Protein AF-A0A955H3U5-F1 (afdb_monomer)

Radius of gyration: 18.01 Å; Cα contacts (8 Å, |Δi|>4): 183; chains: 1; bounding box: 45×45×41 Å

Foldseek 3Di:
DLVVLLCLLLVLLLCLLLLLLAFQPVDPQGQFQVSLVSLLVSLVSNLVSLVVNCVVDVLLQFDDDPVLVVLVVVLVVLQVVLVPDPDNVCQAQPDSNHRPHSSSSVSVSSSVRNCRRSQPDPVSVVVSVVSSVVSLVVQVVQQVCCVVVVDPDDVARCGSNPDNVVNVVD

Sequence (170 aa):
MKDVLKAVVFAGLFAVPFLTLYVENDYFFPYITGKNFGFRIIVDVVFAAWIILALYEVKYRPRISGIVWSFGILLVVMFFANLFGVHPNSSFWSNFERMDGYVSLLHTFMYMLVLGSVLTTKDHWKYLLNTSLVVAFMVAFYGLAQYGGMIEGSSRIDSRLGNAAYMAIY

Structure (mmCIF, N/CA/C/O backbone):
data_AF-A0A955H3U5-F1
#
_entry.id   AF-A0A955H3U5-F1
#
loop_
_atom_site.group_PDB
_atom_site.id
_atom_site.type_symbol
_atom_site.label_atom_id
_atom_site.label_alt_id
_atom_site.label_comp_id
_atom_site.label_asym_id
_atom_site.label_entity_id
_atom_site.label_seq_id
_atom_site.pdbx_PDB_ins_code
_atom_site.Cartn_x
_atom_site.Cartn_y
_atom_site.Cartn_z
_atom_site.occupancy
_atom_site.B_iso_or_equiv
_atom_site.auth_seq_id
_atom_site.auth_comp_id
_atom_site.auth_asym_id
_atom_site.auth_atom_id
_atom_site.pdbx_PDB_model_num
ATOM 1 N N . MET A 1 1 ? -24.417 -9.418 6.012 1.00 81.00 1 MET A N 1
ATOM 2 C CA . MET A 1 1 ? -23.789 -8.124 5.640 1.00 81.00 1 MET A CA 1
ATOM 3 C C . MET A 1 1 ? -22.426 -7.926 6.305 1.00 81.00 1 MET A C 1
ATOM 5 O O . MET A 1 1 ? -21.455 -7.753 5.585 1.00 81.00 1 MET A O 1
ATOM 9 N N . LYS A 1 2 ? -22.305 -8.012 7.641 1.00 88.00 2 LYS A N 1
ATOM 10 C CA . LYS A 1 2 ? -21.015 -7.849 8.348 1.00 88.00 2 LYS A CA 1
ATOM 11 C C . LYS A 1 2 ? -19.922 -8.822 7.892 1.00 88.00 2 LYS A C 1
ATOM 13 O O . LYS A 1 2 ? -18.786 -8.403 7.710 1.00 88.00 2 LYS A O 1
ATOM 18 N N . ASP A 1 3 ? -20.258 -10.092 7.688 1.00 92.38 3 ASP A N 1
ATOM 19 C CA . ASP A 1 3 ? -19.260 -11.097 7.293 1.00 92.38 3 ASP A CA 1
ATOM 20 C C . ASP A 1 3 ? -18.773 -10.894 5.859 1.00 92.38 3 ASP A C 1
ATOM 22 O O . ASP A 1 3 ? -17.594 -11.080 5.585 1.00 92.38 3 ASP A O 1
ATOM 26 N N . VAL A 1 4 ? -19.644 -10.386 4.980 1.00 95.88 4 VAL A N 1
ATOM 27 C CA .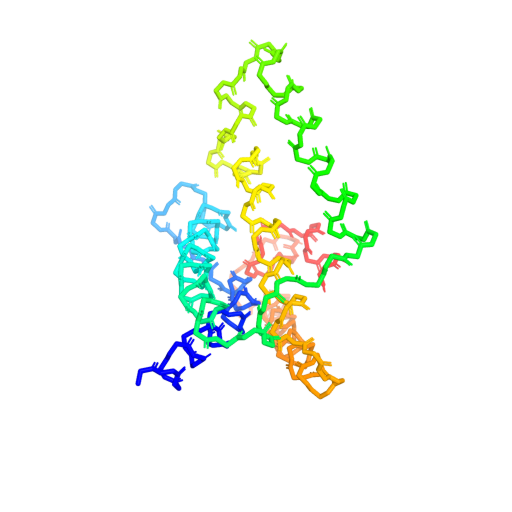 VAL A 1 4 ? -19.269 -9.962 3.623 1.00 95.88 4 VAL A CA 1
ATOM 28 C C . VAL A 1 4 ? -18.289 -8.790 3.684 1.00 95.88 4 VAL A C 1
ATOM 30 O O . VAL A 1 4 ? -17.247 -8.845 3.045 1.00 95.88 4 VAL A O 1
ATOM 33 N N . LEU A 1 5 ? -18.562 -7.762 4.499 1.00 95.81 5 LEU A N 1
ATOM 34 C CA . LEU A 1 5 ? -17.644 -6.624 4.666 1.00 95.81 5 LEU A CA 1
ATOM 35 C C . LEU A 1 5 ? -16.280 -7.064 5.206 1.00 95.81 5 LEU A C 1
ATOM 37 O O . LEU A 1 5 ? -15.250 -6.631 4.699 1.00 95.81 5 LEU A O 1
ATOM 41 N N . LYS A 1 6 ? -16.260 -7.957 6.203 1.00 95.56 6 LYS A N 1
ATOM 42 C CA . LYS A 1 6 ? -15.010 -8.534 6.715 1.00 95.56 6 LYS A CA 1
ATOM 43 C C . LYS A 1 6 ? -14.273 -9.298 5.621 1.00 95.56 6 LYS A C 1
ATOM 45 O O . LYS A 1 6 ? -13.081 -9.081 5.461 1.00 95.56 6 LYS A O 1
ATOM 50 N N . ALA A 1 7 ? -14.965 -10.147 4.864 1.00 97.00 7 ALA A N 1
ATOM 51 C CA . ALA A 1 7 ? -14.359 -10.904 3.775 1.00 97.00 7 ALA A CA 1
ATOM 52 C C . ALA A 1 7 ? -13.746 -9.979 2.715 1.00 97.00 7 ALA A C 1
ATOM 54 O O . ALA A 1 7 ? -12.608 -10.201 2.326 1.00 97.00 7 ALA A O 1
ATOM 55 N N . VAL A 1 8 ? -14.444 -8.908 2.317 1.00 97.94 8 VAL A N 1
ATOM 56 C CA . VAL A 1 8 ? -13.927 -7.903 1.371 1.00 97.94 8 VAL A CA 1
ATOM 57 C C . VAL A 1 8 ? -12.672 -7.224 1.913 1.00 97.94 8 VAL A C 1
ATOM 59 O O . VAL A 1 8 ? -11.666 -7.149 1.212 1.00 97.94 8 VAL A O 1
ATOM 62 N N . VAL A 1 9 ? -12.701 -6.774 3.171 1.00 98.00 9 VAL A N 1
ATOM 63 C CA . VAL A 1 9 ? -11.547 -6.126 3.805 1.00 98.00 9 VAL A CA 1
ATOM 64 C C . VAL A 1 9 ? -10.362 -7.089 3.884 1.00 98.00 9 VAL A C 1
ATOM 66 O O . VAL A 1 9 ? -9.276 -6.747 3.433 1.00 98.00 9 VAL A O 1
ATOM 69 N N . PHE A 1 10 ? -10.553 -8.306 4.397 1.00 97.38 10 PHE A N 1
ATOM 70 C CA . PHE A 1 10 ? -9.475 -9.294 4.494 1.00 97.38 10 PHE A CA 1
ATOM 71 C C . PHE A 1 10 ? -8.937 -9.697 3.119 1.00 97.38 10 PHE A C 1
ATOM 73 O O . PHE A 1 10 ? -7.725 -9.697 2.930 1.00 97.38 10 PHE A O 1
ATOM 80 N N . ALA A 1 11 ? -9.807 -9.989 2.151 1.00 97.94 11 ALA A N 1
ATOM 81 C CA . ALA A 1 11 ? -9.388 -10.357 0.803 1.00 97.94 11 ALA A CA 1
ATOM 82 C C . ALA A 1 11 ? -8.582 -9.233 0.144 1.00 97.94 11 ALA A C 1
ATOM 84 O O . ALA A 1 11 ? -7.510 -9.491 -0.391 1.00 97.94 11 ALA A O 1
ATOM 85 N N . GLY A 1 12 ? -9.045 -7.984 0.238 1.00 98.06 12 GLY A N 1
ATOM 86 C CA . GLY A 1 12 ? -8.328 -6.850 -0.337 1.00 98.06 12 GLY A CA 1
ATOM 87 C C . GLY A 1 12 ? -6.993 -6.572 0.357 1.00 98.06 12 GLY A C 1
ATOM 88 O O . GLY A 1 12 ? -5.994 -6.361 -0.324 1.00 98.06 12 GLY A O 1
ATOM 89 N N . LEU A 1 13 ? -6.924 -6.666 1.692 1.00 98.12 13 LEU A N 1
ATOM 90 C CA . LEU A 1 13 ? -5.656 -6.536 2.422 1.00 98.12 13 LEU A CA 1
ATOM 91 C C . LEU A 1 13 ? -4.627 -7.591 1.983 1.00 98.12 13 LEU A C 1
ATOM 93 O O . LEU A 1 13 ? -3.456 -7.281 1.783 1.00 98.12 13 LEU A O 1
ATOM 97 N N . PHE A 1 14 ? -5.068 -8.835 1.800 1.00 98.19 14 PHE A N 1
ATOM 98 C CA . PHE A 1 14 ? -4.204 -9.943 1.391 1.00 98.19 14 PHE A CA 1
ATOM 99 C C . PHE A 1 14 ? -3.928 -9.974 -0.116 1.00 98.19 14 PHE A C 1
ATOM 101 O O . PHE A 1 14 ? -2.989 -10.646 -0.532 1.00 98.19 14 PHE A O 1
ATOM 108 N N . ALA A 1 15 ? -4.687 -9.234 -0.928 1.00 98.38 15 ALA A N 1
ATOM 109 C CA . ALA A 1 15 ? -4.443 -9.087 -2.359 1.00 98.38 15 ALA A CA 1
ATOM 110 C C . ALA A 1 15 ? -3.269 -8.143 -2.664 1.00 98.38 15 ALA A C 1
ATOM 112 O O . ALA A 1 15 ? -2.581 -8.339 -3.663 1.00 98.38 15 ALA A O 1
ATOM 113 N N . VAL A 1 16 ? -2.999 -7.147 -1.808 1.00 98.25 16 VAL A N 1
ATOM 114 C CA . VAL A 1 16 ? -1.951 -6.136 -2.053 1.00 98.25 16 VAL A CA 1
ATOM 115 C C . VAL A 1 16 ? -0.563 -6.746 -2.302 1.00 98.25 16 VAL A C 1
ATOM 117 O O . VAL A 1 16 ? 0.058 -6.346 -3.287 1.00 98.25 16 VAL A O 1
ATOM 120 N N . PRO A 1 17 ? -0.064 -7.727 -1.518 1.00 97.88 17 PRO A N 1
ATOM 121 C CA . PRO A 1 17 ? 1.216 -8.373 -1.813 1.00 97.88 17 PRO A CA 1
ATOM 122 C C . PRO A 1 17 ? 1.306 -8.942 -3.233 1.00 97.88 17 PRO A C 1
ATOM 124 O O . PRO A 1 17 ? 2.342 -8.799 -3.869 1.00 97.88 17 PRO A O 1
ATOM 127 N N . PHE A 1 18 ? 0.223 -9.516 -3.771 1.00 98.12 18 PHE A N 1
ATOM 128 C CA . PHE A 1 18 ? 0.210 -10.124 -5.107 1.00 98.12 18 PHE A CA 1
ATOM 129 C C . PHE A 1 18 ? 0.379 -9.112 -6.246 1.00 98.12 18 PHE A C 1
ATOM 131 O O . PHE A 1 18 ? 0.722 -9.509 -7.359 1.00 98.12 18 PHE A O 1
ATOM 138 N N . LEU A 1 19 ? 0.211 -7.808 -5.992 1.00 97.50 19 LEU A N 1
ATOM 139 C CA . LEU A 1 19 ? 0.481 -6.776 -6.996 1.00 97.50 19 LEU A CA 1
ATOM 140 C C . LEU A 1 19 ? 1.945 -6.768 -7.452 1.00 97.50 19 LEU A C 1
ATOM 142 O O . LEU A 1 19 ? 2.227 -6.298 -8.550 1.00 97.50 19 LEU A O 1
ATOM 146 N N . THR A 1 20 ? 2.884 -7.319 -6.674 1.00 96.12 20 THR A N 1
ATOM 147 C CA . THR A 1 20 ? 4.285 -7.455 -7.111 1.00 96.12 20 THR A CA 1
ATOM 148 C C . THR A 1 20 ? 4.449 -8.416 -8.289 1.00 96.12 20 THR A C 1
ATOM 150 O O . THR A 1 20 ? 5.390 -8.262 -9.066 1.00 96.12 20 THR A O 1
ATOM 153 N N . LEU A 1 21 ? 3.516 -9.360 -8.460 1.00 96.31 21 LEU A N 1
ATOM 154 C CA . LEU A 1 21 ? 3.470 -10.308 -9.576 1.00 96.31 21 LEU A CA 1
ATOM 155 C C . LEU A 1 21 ? 2.704 -9.762 -10.791 1.00 96.31 21 LEU A C 1
ATOM 157 O O . LEU A 1 21 ? 2.869 -10.277 -11.898 1.00 96.31 21 LEU A O 1
ATOM 161 N N . TYR A 1 22 ? 1.871 -8.737 -10.597 1.00 96.44 22 TYR A N 1
ATOM 162 C CA . TYR A 1 22 ? 1.050 -8.153 -11.654 1.00 96.44 22 TYR A CA 1
ATOM 163 C C . TYR A 1 22 ? 1.886 -7.272 -12.587 1.00 96.44 22 TYR A C 1
ATOM 165 O O . TYR A 1 22 ? 2.616 -6.388 -12.143 1.00 96.44 22 TYR A O 1
ATOM 173 N N . VAL A 1 23 ? 1.770 -7.506 -13.892 1.00 95.31 23 VAL A N 1
ATOM 174 C CA . VAL A 1 23 ? 2.429 -6.725 -14.946 1.00 95.31 23 VAL A CA 1
ATOM 175 C C . VAL A 1 23 ? 1.416 -6.509 -16.058 1.00 95.31 23 VAL A C 1
ATOM 177 O O . VAL A 1 23 ? 0.810 -7.479 -16.509 1.00 95.31 23 VAL A O 1
ATOM 180 N N . GLU A 1 24 ? 1.250 -5.258 -16.483 1.00 94.56 24 GLU A N 1
ATOM 181 C CA . GLU A 1 24 ? 0.282 -4.874 -17.513 1.00 94.56 24 GLU A CA 1
ATOM 182 C C . GLU A 1 24 ? 1.007 -4.439 -18.789 1.00 94.56 24 GLU A C 1
ATOM 184 O O . GLU A 1 24 ? 1.429 -3.291 -18.910 1.00 94.56 24 GLU A O 1
ATOM 189 N N . ASN A 1 25 ? 1.206 -5.371 -19.722 1.00 92.62 25 ASN A N 1
ATOM 190 C CA . ASN A 1 25 ? 2.041 -5.144 -20.908 1.00 92.62 25 ASN A CA 1
ATOM 191 C C . ASN A 1 25 ? 1.419 -4.162 -21.912 1.00 92.62 25 ASN A C 1
ATOM 193 O O . ASN A 1 25 ? 2.152 -3.600 -22.723 1.00 92.62 25 ASN A O 1
ATOM 197 N N . ASP A 1 26 ? 0.108 -3.919 -21.830 1.00 94.19 26 ASP A N 1
ATOM 198 C CA . ASP A 1 26 ? -0.591 -2.979 -22.713 1.00 94.19 26 ASP A CA 1
ATOM 199 C C . ASP A 1 26 ? -0.368 -1.508 -22.309 1.00 94.19 26 ASP A C 1
ATOM 201 O O . ASP A 1 26 ? -0.713 -0.584 -23.050 1.00 94.19 26 ASP A O 1
ATOM 205 N N . TYR A 1 27 ? 0.214 -1.253 -21.131 1.00 93.19 27 TYR A N 1
ATOM 206 C CA . TYR A 1 27 ? 0.525 0.096 -20.659 1.00 93.19 27 TYR A CA 1
ATOM 207 C C . TYR A 1 27 ? 1.941 0.528 -21.035 1.00 93.19 27 TYR A C 1
ATOM 209 O O . TYR A 1 27 ? 2.871 -0.269 -21.075 1.00 93.19 27 TYR A O 1
ATOM 217 N N . PHE A 1 28 ? 2.136 1.840 -21.207 1.00 91.69 28 PHE A N 1
ATOM 218 C CA . PHE A 1 28 ? 3.453 2.404 -21.529 1.00 91.69 28 PHE A CA 1
ATOM 219 C C . PHE A 1 28 ? 4.509 2.140 -20.435 1.00 91.69 28 PHE A C 1
ATOM 221 O O . PHE A 1 28 ? 5.690 2.011 -20.746 1.00 91.69 28 PHE A O 1
ATOM 228 N N . PHE A 1 29 ? 4.095 2.004 -19.165 1.00 93.50 29 PHE A N 1
ATOM 229 C CA . PHE A 1 29 ? 4.957 1.577 -18.052 1.00 93.50 29 PHE A CA 1
ATOM 230 C C . PHE A 1 29 ? 4.414 0.292 -17.390 1.00 93.50 29 PHE A C 1
ATOM 232 O O . PHE A 1 29 ? 3.754 0.369 -16.342 1.00 93.50 29 PHE A O 1
ATOM 239 N N . PRO A 1 30 ? 4.708 -0.897 -17.957 1.00 92.81 30 PRO A N 1
ATOM 240 C CA . PRO A 1 30 ? 4.066 -2.158 -17.570 1.00 92.81 30 PRO A CA 1
ATOM 241 C C . PRO A 1 30 ? 4.238 -2.562 -16.107 1.00 92.81 30 PRO A C 1
ATOM 243 O O . PRO A 1 30 ? 3.351 -3.157 -15.492 1.00 92.81 30 PRO A O 1
ATOM 246 N N . TYR A 1 31 ? 5.392 -2.221 -15.535 1.00 93.56 31 TYR A N 1
ATOM 247 C CA . TYR A 1 31 ? 5.794 -2.652 -14.198 1.00 93.56 31 TYR A CA 1
ATOM 248 C C . TYR A 1 31 ? 5.382 -1.694 -13.081 1.00 93.56 31 TYR A C 1
ATOM 250 O O . TYR A 1 31 ? 5.552 -2.045 -11.913 1.00 93.56 31 TYR A O 1
ATOM 258 N N . ILE A 1 32 ? 4.859 -0.511 -13.422 1.00 94.75 32 ILE A N 1
ATOM 259 C CA . ILE A 1 32 ? 4.543 0.550 -12.458 1.00 94.75 32 ILE A CA 1
ATOM 260 C C . ILE A 1 32 ? 3.068 0.926 -12.522 1.00 94.75 32 ILE A C 1
ATOM 262 O O . ILE A 1 32 ? 2.381 0.882 -11.498 1.00 94.75 32 ILE A O 1
ATOM 266 N N . THR A 1 33 ? 2.569 1.281 -13.711 1.00 95.06 33 THR A N 1
ATOM 267 C CA . THR A 1 33 ? 1.251 1.908 -13.838 1.00 95.06 33 THR A CA 1
ATOM 268 C C . THR A 1 33 ? 0.123 0.974 -13.410 1.00 95.06 33 THR A C 1
ATOM 270 O O . THR A 1 33 ? -0.699 1.341 -12.568 1.00 95.06 33 THR A O 1
ATOM 273 N N . GLY A 1 34 ? 0.126 -0.265 -13.914 1.00 94.94 34 GLY A N 1
ATOM 274 C CA . GLY A 1 34 ? -0.894 -1.258 -13.574 1.00 94.94 34 GLY A CA 1
ATOM 275 C C . GLY A 1 34 ? -0.938 -1.561 -12.074 1.00 94.94 34 GLY A C 1
ATOM 276 O O . GLY A 1 34 ? -2.006 -1.532 -11.463 1.00 94.94 34 GLY A O 1
ATOM 277 N N . LYS A 1 35 ? 0.226 -1.773 -11.449 1.00 95.62 35 LYS A N 1
ATOM 278 C CA . LYS A 1 35 ? 0.326 -2.078 -10.011 1.00 95.62 35 LYS A CA 1
ATOM 279 C C . LYS A 1 35 ? -0.228 -0.956 -9.143 1.00 95.62 35 LYS A C 1
ATOM 281 O O . LYS A 1 35 ? -0.950 -1.224 -8.188 1.00 95.62 35 LYS A O 1
ATOM 286 N N . ASN A 1 36 ? 0.080 0.293 -9.485 1.00 96.44 36 ASN A N 1
ATOM 287 C CA . ASN A 1 36 ? -0.385 1.452 -8.732 1.00 96.44 36 ASN A CA 1
ATOM 288 C C . ASN A 1 36 ? -1.895 1.666 -8.866 1.00 96.44 36 ASN A C 1
ATOM 290 O O . ASN A 1 36 ? -2.554 1.955 -7.869 1.00 96.44 36 ASN A O 1
ATOM 294 N N . PHE A 1 37 ? -2.465 1.489 -10.061 1.00 96.38 37 PHE A N 1
ATOM 295 C CA . PHE A 1 37 ? -3.921 1.509 -10.214 1.00 96.38 37 PHE A CA 1
ATOM 296 C C . PHE A 1 37 ? -4.586 0.372 -9.438 1.00 96.38 37 PHE A C 1
ATOM 298 O O . PHE A 1 37 ? -5.524 0.630 -8.687 1.00 96.38 37 PHE A O 1
ATOM 305 N N . GLY A 1 38 ? -4.056 -0.850 -9.542 1.00 97.56 38 GLY A N 1
ATOM 306 C CA . GLY A 1 38 ? -4.528 -1.996 -8.766 1.00 97.56 38 GLY A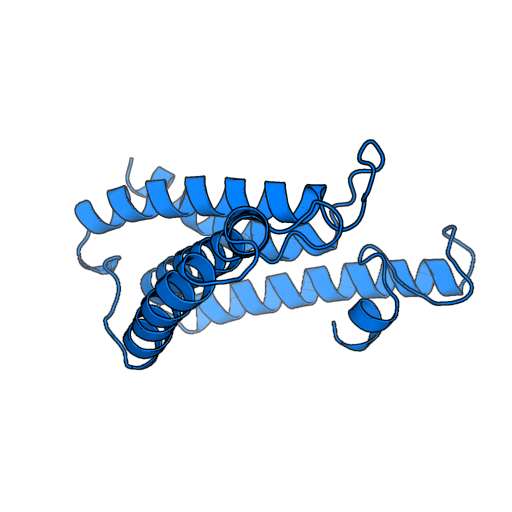 CA 1
ATOM 307 C C . GLY A 1 38 ? -4.496 -1.727 -7.261 1.00 97.56 38 GLY A C 1
ATOM 308 O O . GLY A 1 38 ? -5.497 -1.935 -6.580 1.00 97.56 38 GLY A O 1
ATOM 309 N N . PHE A 1 39 ? -3.391 -1.178 -6.747 1.00 98.31 39 PHE A N 1
ATOM 310 C CA . PHE A 1 39 ? -3.261 -0.794 -5.341 1.00 98.31 39 PHE A CA 1
ATOM 311 C C . PHE A 1 39 ? -4.323 0.223 -4.924 1.00 98.31 39 PHE A C 1
ATOM 313 O O . PHE A 1 39 ? -5.022 -0.004 -3.939 1.00 98.31 39 PHE A O 1
ATOM 320 N N . ARG A 1 40 ? -4.481 1.314 -5.681 1.00 97.75 40 ARG A N 1
ATOM 321 C CA . ARG A 1 40 ? -5.454 2.368 -5.365 1.00 97.75 40 ARG A CA 1
ATOM 322 C C . ARG A 1 40 ? -6.885 1.830 -5.350 1.00 97.75 40 ARG A C 1
ATOM 324 O O . ARG A 1 40 ? -7.579 2.013 -4.359 1.00 97.75 40 ARG A O 1
ATOM 331 N N . ILE A 1 41 ? -7.279 1.070 -6.375 1.00 98.44 41 ILE A N 1
ATOM 332 C CA . ILE A 1 41 ? -8.618 0.466 -6.474 1.00 98.44 41 ILE A CA 1
ATOM 333 C C . ILE A 1 41 ? -8.881 -0.493 -5.307 1.00 98.44 41 ILE A C 1
ATOM 335 O O . ILE A 1 41 ? -9.938 -0.426 -4.678 1.00 98.44 41 ILE A O 1
ATOM 339 N N . ILE A 1 42 ? -7.925 -1.375 -4.991 1.00 98.62 42 ILE A N 1
ATOM 340 C CA . ILE A 1 42 ? -8.051 -2.301 -3.859 1.00 98.62 42 ILE A CA 1
ATOM 341 C C . ILE A 1 42 ? -8.220 -1.515 -2.557 1.00 98.62 42 ILE A C 1
ATOM 343 O O . ILE A 1 42 ? -9.118 -1.820 -1.772 1.00 98.62 42 ILE A O 1
ATOM 347 N N . VAL A 1 43 ? -7.388 -0.497 -2.330 1.00 98.69 43 VAL A N 1
ATOM 348 C CA . VAL A 1 43 ? -7.435 0.319 -1.113 1.00 98.69 43 VAL A CA 1
ATOM 349 C C . VAL A 1 43 ? -8.737 1.105 -1.008 1.00 98.69 43 VAL A C 1
ATOM 351 O O . VAL A 1 43 ? -9.308 1.121 0.077 1.00 98.69 43 VAL A O 1
ATOM 354 N N . ASP A 1 44 ? -9.252 1.688 -2.089 1.00 98.62 44 ASP A N 1
ATOM 355 C CA . ASP A 1 44 ? -10.532 2.408 -2.084 1.00 98.62 44 ASP A CA 1
ATOM 356 C C . ASP A 1 44 ? -11.691 1.491 -1.678 1.00 98.62 44 ASP A C 1
ATOM 358 O O . ASP A 1 44 ? -12.473 1.818 -0.780 1.00 98.62 44 ASP A O 1
ATOM 362 N N . VAL A 1 45 ? -11.766 0.298 -2.280 1.00 98.56 45 VAL A N 1
ATOM 363 C CA . VAL A 1 45 ? -12.792 -0.706 -1.956 1.00 98.56 45 VAL A CA 1
ATOM 364 C C . VAL A 1 45 ? -1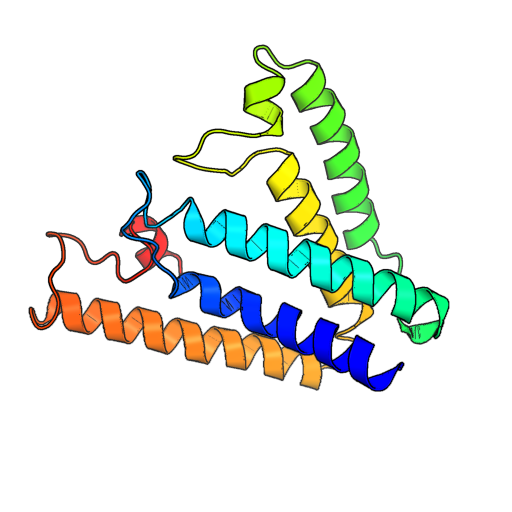2.660 -1.174 -0.505 1.00 98.56 45 VAL A C 1
ATOM 366 O O . VAL A 1 45 ? -13.650 -1.219 0.230 1.00 98.56 45 VAL A O 1
ATOM 369 N N . VAL A 1 46 ? -11.439 -1.495 -0.069 1.00 98.56 46 VAL A N 1
ATOM 370 C CA . VAL A 1 46 ? -11.149 -1.942 1.301 1.00 98.56 46 VAL A CA 1
ATOM 371 C C . VAL A 1 46 ? -11.480 -0.855 2.316 1.00 98.56 46 VAL A C 1
ATOM 373 O O . VAL A 1 46 ? -12.096 -1.143 3.341 1.00 98.56 46 VAL A O 1
ATOM 376 N N . PHE A 1 47 ? -11.104 0.391 2.042 1.00 98.56 47 PHE A N 1
ATOM 377 C CA . PHE A 1 47 ? -11.323 1.518 2.936 1.00 98.56 47 PHE A CA 1
ATOM 378 C C . PHE A 1 47 ? -12.810 1.854 3.056 1.00 98.56 47 PHE A C 1
ATOM 380 O O . PHE A 1 47 ? -13.306 2.013 4.172 1.00 98.56 47 PHE A O 1
ATOM 387 N N . ALA A 1 48 ? -13.552 1.867 1.945 1.00 98.38 48 ALA A N 1
ATOM 388 C CA . ALA A 1 48 ? -15.001 2.058 1.960 1.00 98.38 48 ALA A CA 1
ATOM 389 C C . ALA A 1 48 ? -15.716 0.943 2.746 1.00 98.38 48 ALA A C 1
ATOM 391 O O . ALA A 1 48 ? -16.543 1.224 3.619 1.00 98.38 48 ALA A O 1
ATOM 392 N N . ALA A 1 49 ? -15.358 -0.325 2.506 1.00 98.12 49 ALA A N 1
ATOM 393 C CA . ALA A 1 49 ? -15.907 -1.459 3.250 1.00 98.12 49 ALA A CA 1
ATOM 394 C C . ALA A 1 49 ? -15.560 -1.390 4.748 1.00 98.12 49 ALA A C 1
ATOM 396 O O . ALA A 1 49 ? -16.404 -1.677 5.605 1.00 98.12 49 ALA A O 1
ATOM 397 N N . TRP A 1 50 ? -14.337 -0.969 5.073 1.00 98.12 50 TRP A N 1
ATOM 398 C CA . TRP A 1 50 ? -13.878 -0.785 6.443 1.00 98.12 50 TRP A CA 1
ATOM 399 C C . TRP A 1 50 ? -14.616 0.345 7.167 1.00 98.12 50 TRP A C 1
ATOM 401 O O . TRP A 1 50 ? -15.002 0.138 8.314 1.00 98.12 50 TRP A O 1
ATOM 411 N N . ILE A 1 51 ? -14.883 1.490 6.524 1.00 98.12 51 ILE A N 1
ATOM 412 C CA . ILE A 1 51 ? -15.678 2.576 7.127 1.00 98.12 51 ILE A CA 1
ATOM 413 C C . ILE A 1 51 ? -17.034 2.032 7.578 1.00 98.12 51 ILE A C 1
ATOM 415 O O . ILE A 1 51 ? -17.418 2.198 8.736 1.00 98.12 51 ILE A O 1
ATOM 419 N N . ILE A 1 52 ? -17.737 1.326 6.689 1.00 97.56 52 ILE A N 1
ATOM 420 C CA . ILE A 1 52 ? -19.043 0.736 7.001 1.00 97.56 52 ILE A CA 1
ATOM 421 C C . ILE A 1 52 ? -18.905 -0.246 8.175 1.00 97.56 52 ILE A C 1
ATOM 423 O O . ILE A 1 52 ? -19.683 -0.205 9.130 1.00 97.56 52 ILE A O 1
ATOM 427 N N . LEU A 1 53 ? -17.878 -1.098 8.158 1.00 96.38 53 LEU A N 1
ATOM 428 C CA . LEU A 1 53 ? -17.612 -2.059 9.226 1.00 96.38 53 LEU A CA 1
ATOM 429 C C . LEU A 1 53 ? -17.291 -1.388 10.580 1.00 96.38 53 LEU A C 1
ATOM 431 O O . LEU A 1 53 ? -17.764 -1.856 11.617 1.00 96.38 53 LEU A O 1
ATOM 435 N N . ALA A 1 54 ? -16.540 -0.287 10.581 1.00 96.12 54 ALA A N 1
ATOM 436 C CA . ALA A 1 54 ? -16.169 0.492 11.764 1.00 96.12 54 ALA A CA 1
ATOM 437 C C . ALA A 1 54 ? -17.350 1.285 12.356 1.00 96.12 54 ALA A C 1
ATOM 439 O O . ALA A 1 54 ? -17.390 1.549 13.566 1.00 96.12 54 ALA A O 1
ATOM 440 N N . LEU A 1 55 ? -18.333 1.638 11.521 1.00 96.06 55 LEU A N 1
ATOM 441 C CA . LEU A 1 55 ? -19.617 2.181 11.965 1.00 96.06 55 LEU A CA 1
ATOM 442 C C . LEU A 1 55 ? -20.487 1.093 12.612 1.00 96.06 55 LEU A C 1
ATOM 444 O O . LEU A 1 55 ? -21.116 1.357 13.636 1.00 96.06 55 LEU A O 1
ATOM 448 N N . TYR A 1 56 ? -20.471 -0.134 12.077 1.00 94.81 56 TYR A N 1
ATOM 449 C CA . TYR A 1 56 ? -21.226 -1.266 12.626 1.00 94.81 56 TYR A CA 1
ATOM 450 C C . TYR A 1 56 ? -20.659 -1.834 13.930 1.00 94.81 56 TYR A C 1
ATOM 452 O O . TYR A 1 56 ? -21.433 -2.218 14.807 1.00 94.81 56 TYR A O 1
ATOM 460 N N . GLU A 1 57 ? -19.335 -1.977 14.050 1.00 94.31 57 GLU A N 1
ATOM 461 C CA . GLU A 1 57 ? -18.708 -2.552 15.244 1.00 94.31 57 GLU A CA 1
ATOM 462 C C . GLU A 1 57 ? -17.532 -1.695 15.718 1.00 94.31 57 GLU A C 1
ATOM 464 O O . GLU A 1 57 ? -16.517 -1.551 15.037 1.00 94.31 57 GLU A O 1
ATOM 469 N N . VAL A 1 58 ? -17.637 -1.200 16.955 1.00 92.69 58 VAL A N 1
ATOM 470 C CA . VAL A 1 58 ? -16.639 -0.322 17.594 1.00 92.69 58 VAL A CA 1
ATOM 471 C C . VAL A 1 58 ? -15.237 -0.940 17.598 1.00 92.69 58 VAL A C 1
ATOM 473 O O . VAL A 1 58 ? -14.248 -0.219 17.503 1.00 92.69 58 VAL A O 1
ATOM 476 N N . LYS A 1 59 ? -15.135 -2.274 17.642 1.00 93.56 59 LYS A N 1
ATOM 477 C CA . LYS A 1 59 ? -13.851 -2.990 17.656 1.00 93.56 59 LYS A CA 1
ATOM 478 C C . LYS A 1 59 ? -12.989 -2.779 16.402 1.00 93.56 59 LYS A C 1
ATOM 480 O O . LYS A 1 59 ? -11.787 -2.991 16.499 1.00 93.56 59 LYS A O 1
ATOM 485 N N . TYR A 1 60 ? -13.582 -2.392 15.266 1.00 94.50 60 TYR A N 1
ATOM 486 C CA . TYR A 1 60 ? -12.865 -2.134 14.007 1.00 94.50 60 TYR A CA 1
ATOM 487 C C . TYR A 1 60 ? -12.513 -0.659 13.799 1.00 94.50 60 TYR A C 1
ATOM 489 O O . TYR A 1 60 ? -11.917 -0.309 12.783 1.00 94.50 60 TYR A O 1
ATOM 497 N N . ARG A 1 61 ? -12.873 0.224 14.738 1.00 94.88 61 ARG A N 1
ATOM 498 C CA . ARG A 1 61 ? -12.488 1.636 14.670 1.00 94.88 61 ARG A CA 1
ATOM 499 C C . ARG A 1 61 ? -10.969 1.785 14.793 1.00 94.88 61 ARG A C 1
ATOM 501 O O . ARG A 1 61 ? -10.325 0.971 15.464 1.00 94.88 61 ARG A O 1
ATOM 508 N N . PRO A 1 62 ? -10.384 2.819 14.166 1.00 92.44 62 PRO A N 1
ATOM 509 C CA . PRO A 1 62 ? -8.948 3.020 14.222 1.00 92.44 62 PRO A CA 1
ATOM 510 C C . PRO A 1 62 ? -8.510 3.256 15.668 1.00 92.44 62 PRO A C 1
ATOM 512 O O . PRO A 1 62 ? -9.088 4.070 16.390 1.00 92.44 62 PRO A O 1
ATOM 515 N N . ARG A 1 63 ? -7.476 2.530 16.097 1.00 87.69 63 ARG A N 1
ATOM 516 C CA . ARG A 1 63 ? -6.841 2.753 17.396 1.00 87.69 63 ARG A CA 1
ATOM 517 C C . ARG A 1 63 ? -5.831 3.872 17.236 1.00 87.69 63 ARG A C 1
ATOM 519 O O . ARG A 1 63 ? -4.799 3.691 16.592 1.00 87.69 63 ARG A O 1
ATOM 526 N N . ILE A 1 64 ? -6.142 5.027 17.812 1.00 88.88 64 ILE A N 1
ATOM 527 C CA . ILE A 1 64 ? -5.230 6.164 17.803 1.00 88.88 64 ILE A CA 1
ATOM 528 C C . ILE A 1 64 ? -3.966 5.766 18.568 1.00 88.88 64 ILE A C 1
ATOM 530 O O . ILE A 1 64 ? -4.007 5.443 19.752 1.00 88.88 64 ILE A O 1
ATOM 534 N N . SER A 1 65 ? -2.850 5.747 17.854 1.00 93.12 65 SER A N 1
ATOM 535 C CA . SER A 1 65 ? -1.522 5.437 18.371 1.00 93.12 65 SER A CA 1
ATOM 536 C C . SER A 1 65 ? -0.549 6.519 17.919 1.00 93.12 65 SER A C 1
ATOM 538 O O . SER A 1 65 ? -0.872 7.309 17.027 1.00 93.12 65 SER A O 1
ATOM 540 N N . GLY A 1 66 ? 0.656 6.535 18.493 1.00 95.88 66 GLY A N 1
ATOM 541 C CA . GLY A 1 66 ? 1.721 7.428 18.030 1.00 95.88 66 GLY A CA 1
ATOM 542 C C . GLY A 1 66 ? 1.964 7.303 16.523 1.00 95.88 66 GLY A C 1
ATOM 543 O O . GLY A 1 66 ? 2.106 8.314 15.856 1.00 95.88 66 GLY A O 1
ATOM 544 N N . ILE A 1 67 ? 1.877 6.090 15.961 1.00 95.00 67 ILE A N 1
ATOM 545 C CA . ILE A 1 67 ? 2.058 5.840 14.521 1.00 95.00 67 ILE A CA 1
ATOM 546 C C . ILE A 1 67 ? 0.966 6.526 13.691 1.00 95.00 67 ILE A C 1
ATOM 548 O O . ILE A 1 67 ? 1.274 7.205 12.712 1.00 95.00 67 ILE A O 1
ATOM 552 N N . VAL A 1 68 ? -0.304 6.380 14.089 1.00 96.25 68 VAL A N 1
ATOM 553 C CA . VAL A 1 68 ? -1.433 7.014 13.384 1.00 96.25 68 VAL A CA 1
ATOM 554 C C . VAL A 1 68 ? -1.304 8.535 13.436 1.00 96.25 68 VAL A C 1
ATOM 556 O O . VAL A 1 68 ? -1.491 9.191 12.415 1.00 96.25 68 VAL A O 1
ATOM 559 N N . TRP A 1 69 ? -0.926 9.093 14.591 1.00 96.69 69 TRP A N 1
ATOM 560 C CA . TRP A 1 69 ? -0.687 10.529 14.736 1.00 96.69 69 TRP A CA 1
ATOM 561 C C . TRP A 1 69 ? 0.492 11.018 13.901 1.00 96.69 69 TRP A C 1
ATOM 563 O O . TRP A 1 69 ? 0.345 11.988 13.166 1.00 96.69 69 TRP A O 1
ATOM 573 N N . SER A 1 70 ? 1.643 10.350 13.971 1.00 97.69 70 SER A N 1
ATOM 574 C CA . SER A 1 70 ? 2.841 10.745 13.228 1.00 97.69 70 SER A CA 1
ATOM 575 C C . SER A 1 70 ? 2.613 10.705 11.719 1.00 97.69 70 SER A C 1
ATOM 577 O O . SER A 1 70 ? 2.976 11.655 11.029 1.00 97.69 70 SER A O 1
ATOM 579 N N . PHE A 1 71 ? 1.965 9.658 11.200 1.00 97.88 71 PHE A N 1
ATOM 580 C CA . PHE A 1 71 ? 1.638 9.590 9.775 1.00 97.88 71 PHE A CA 1
ATOM 581 C C . PHE A 1 71 ? 0.529 10.603 9.419 1.00 97.88 71 PHE A C 1
ATOM 583 O O . PHE A 1 71 ? 0.631 11.301 8.416 1.00 97.88 71 PHE A O 1
ATOM 590 N N . GLY A 1 72 ? -0.480 10.803 10.271 1.00 97.94 72 GLY A N 1
ATOM 591 C CA . GLY A 1 72 ? -1.483 11.855 10.066 1.00 97.94 72 GLY A CA 1
ATOM 592 C C . GLY A 1 72 ? -0.867 13.259 9.964 1.00 97.94 72 GLY A C 1
ATOM 593 O O . GLY A 1 72 ? -1.185 14.010 9.046 1.00 97.94 72 GLY A O 1
ATOM 594 N N . ILE A 1 73 ? 0.078 13.591 10.848 1.00 98.31 73 ILE A N 1
ATOM 595 C CA . ILE A 1 73 ? 0.837 14.851 10.797 1.00 98.31 73 ILE A CA 1
ATOM 596 C C . ILE A 1 73 ? 1.669 14.923 9.515 1.00 98.31 73 ILE A C 1
ATOM 598 O O . ILE A 1 73 ? 1.655 15.955 8.845 1.00 98.31 73 ILE A O 1
ATOM 602 N N . LEU A 1 74 ? 2.341 13.831 9.132 1.00 98.38 74 LEU A N 1
ATOM 603 C CA . LEU A 1 74 ? 3.076 13.760 7.870 1.00 98.38 74 LEU A CA 1
ATOM 604 C C . LEU A 1 74 ? 2.164 14.067 6.675 1.00 98.38 74 LEU A C 1
ATOM 606 O O . LEU A 1 74 ? 2.561 14.841 5.813 1.00 98.38 74 LEU A O 1
ATOM 610 N N . LEU A 1 75 ? 0.938 13.535 6.629 1.00 98.31 75 LEU A N 1
ATOM 611 C CA . LEU A 1 75 ? -0.009 13.836 5.550 1.00 98.31 75 LEU A CA 1
ATOM 612 C C . LEU A 1 75 ? -0.363 15.319 5.474 1.00 98.31 75 LEU A C 1
ATOM 614 O O . LEU A 1 75 ? -0.477 15.847 4.369 1.00 98.31 75 LEU A O 1
ATOM 618 N N . VAL A 1 76 ? -0.536 15.986 6.616 1.00 98.56 76 VAL A N 1
ATOM 619 C CA . VAL A 1 76 ? -0.844 17.422 6.663 1.00 98.56 76 VAL A CA 1
ATOM 620 C C . VAL A 1 76 ? 0.355 18.245 6.199 1.00 98.56 76 VAL A C 1
ATOM 622 O O . VAL A 1 76 ? 0.209 19.114 5.344 1.00 98.56 76 VAL A O 1
ATOM 625 N N . VAL A 1 77 ? 1.554 17.943 6.703 1.00 98.50 77 VAL A N 1
ATOM 626 C CA . VAL A 1 77 ? 2.789 18.623 6.282 1.00 98.50 77 VAL A CA 1
ATOM 627 C C . VAL A 1 77 ? 3.020 18.431 4.784 1.00 98.50 77 VAL A C 1
ATOM 629 O O . VAL A 1 77 ? 3.240 19.402 4.062 1.00 98.50 77 VAL A O 1
ATOM 632 N N . MET A 1 78 ? 2.902 17.194 4.298 1.00 98.31 78 MET A N 1
ATOM 633 C CA . MET A 1 78 ? 3.073 16.874 2.883 1.00 98.31 78 MET A CA 1
ATOM 634 C C . MET A 1 78 ? 1.989 17.518 2.020 1.00 98.31 78 MET A C 1
ATOM 636 O O . MET A 1 78 ? 2.297 17.945 0.914 1.00 98.31 78 MET A O 1
ATOM 640 N N . PHE A 1 79 ? 0.748 17.643 2.494 1.00 98.44 79 PHE A N 1
ATOM 641 C CA . PHE A 1 79 ? -0.304 18.340 1.752 1.00 98.44 79 PHE A CA 1
ATOM 642 C C . PHE A 1 79 ? 0.108 19.778 1.431 1.00 98.44 79 PHE A C 1
ATOM 644 O O . PHE A 1 79 ? 0.125 20.171 0.266 1.00 98.44 79 PHE A O 1
ATOM 651 N N . PHE A 1 80 ? 0.509 20.541 2.451 1.00 98.38 80 PHE A N 1
ATOM 652 C CA . PHE A 1 80 ? 0.932 21.927 2.262 1.00 98.38 80 PHE A CA 1
ATOM 653 C C . PHE A 1 80 ? 2.247 22.033 1.483 1.00 98.38 80 PHE A C 1
ATOM 655 O O . PHE A 1 80 ? 2.365 22.897 0.619 1.00 98.38 80 PHE A O 1
ATOM 662 N N . ALA A 1 81 ? 3.202 21.127 1.709 1.00 97.81 81 ALA A N 1
ATOM 663 C CA . ALA A 1 81 ? 4.447 21.095 0.942 1.00 97.81 81 ALA A CA 1
ATOM 664 C C . ALA A 1 81 ? 4.202 20.856 -0.560 1.00 97.81 81 ALA A C 1
ATOM 666 O O . ALA A 1 81 ? 4.805 21.527 -1.395 1.00 97.81 81 ALA A O 1
ATOM 667 N N . ASN A 1 82 ? 3.292 19.942 -0.918 1.00 97.31 82 ASN A N 1
ATOM 668 C CA . ASN A 1 82 ? 2.928 19.688 -2.314 1.00 97.31 82 ASN A CA 1
ATOM 669 C C . ASN A 1 82 ? 2.097 20.839 -2.908 1.00 97.31 82 ASN A C 1
ATOM 671 O O . ASN A 1 82 ? 2.282 21.174 -4.077 1.00 97.31 82 ASN A O 1
ATOM 675 N N . LEU A 1 83 ? 1.218 21.464 -2.114 1.00 97.44 83 LEU A N 1
ATOM 676 C CA . LEU A 1 83 ? 0.380 22.591 -2.541 1.00 97.44 83 LEU A CA 1
ATOM 677 C C . LEU A 1 83 ? 1.200 23.844 -2.858 1.00 97.44 83 LEU A C 1
ATOM 679 O O . LEU A 1 83 ? 0.920 24.522 -3.841 1.00 97.44 83 LEU A O 1
ATOM 683 N N . PHE A 1 84 ? 2.222 24.129 -2.052 1.00 97.81 84 PHE A N 1
ATOM 684 C CA . PHE A 1 84 ? 3.118 25.274 -2.238 1.00 97.81 84 PHE A CA 1
ATOM 685 C C . PHE A 1 84 ? 4.361 24.948 -3.082 1.00 97.81 84 PHE A C 1
ATOM 687 O O . PHE A 1 84 ? 5.280 25.761 -3.174 1.00 97.81 84 PHE A O 1
ATOM 694 N N . GLY A 1 85 ? 4.413 23.760 -3.690 1.00 95.06 85 G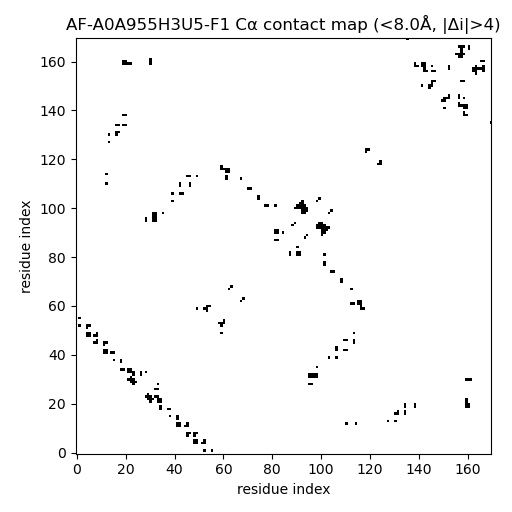LY A N 1
ATOM 695 C CA . GLY A 1 85 ? 5.500 23.358 -4.578 1.00 95.06 85 GLY A CA 1
ATOM 696 C C . GLY A 1 85 ? 5.461 24.073 -5.934 1.00 95.06 85 GLY A C 1
ATOM 697 O O . GLY A 1 85 ? 4.442 24.622 -6.341 1.00 95.06 85 GLY A O 1
ATOM 698 N N . VAL A 1 86 ? 6.572 24.008 -6.675 1.00 96.50 86 VAL A N 1
ATOM 699 C CA . VAL A 1 86 ? 6.707 24.635 -8.009 1.00 96.50 86 VAL A CA 1
ATOM 700 C C . VAL A 1 86 ? 5.707 24.063 -9.023 1.00 96.50 86 VAL A C 1
ATOM 702 O O . VAL A 1 86 ? 5.173 24.791 -9.857 1.00 96.50 86 VAL A O 1
ATOM 705 N N . HIS A 1 87 ? 5.422 22.761 -8.935 1.00 96.00 87 HIS A N 1
ATOM 706 C CA . HIS A 1 87 ? 4.484 22.067 -9.820 1.00 96.00 87 HIS A CA 1
ATOM 707 C C . HIS A 1 87 ? 3.464 21.247 -9.018 1.00 96.00 87 HIS A C 1
ATOM 709 O O . HIS A 1 87 ? 3.577 20.020 -8.975 1.00 96.00 87 HIS A O 1
ATOM 715 N N . PRO A 1 88 ? 2.443 21.884 -8.409 1.00 95.44 88 PRO A N 1
ATOM 716 C CA . PRO A 1 88 ? 1.511 21.202 -7.511 1.00 95.44 88 PRO A CA 1
ATOM 717 C C . PRO A 1 88 ? 0.824 19.994 -8.155 1.00 95.44 88 PRO A C 1
ATOM 719 O O . PRO A 1 88 ? 0.768 18.930 -7.553 1.00 95.44 88 PRO A O 1
ATOM 722 N N . ASN A 1 89 ? 0.382 20.096 -9.412 1.00 95.31 89 ASN A N 1
ATOM 723 C CA . ASN A 1 89 ? -0.264 18.970 -10.097 1.00 95.31 89 ASN A CA 1
ATOM 724 C C . ASN A 1 89 ? 0.634 17.724 -10.149 1.00 95.31 89 ASN A C 1
ATOM 726 O O . ASN A 1 89 ? 0.202 16.637 -9.763 1.00 95.31 89 ASN A O 1
ATOM 730 N N . SER A 1 90 ? 1.894 17.885 -10.555 1.00 94.25 90 SER A N 1
ATOM 731 C CA . SER A 1 90 ? 2.865 16.788 -10.594 1.00 94.25 90 SER A CA 1
ATOM 732 C C . SER A 1 90 ? 3.217 16.288 -9.193 1.00 94.25 90 SER A C 1
ATOM 734 O O . SER A 1 90 ? 3.380 15.092 -8.995 1.00 94.25 90 SER A O 1
ATOM 736 N N . SER A 1 91 ? 3.282 17.177 -8.204 1.00 95.31 91 SER A N 1
ATOM 737 C CA . SER A 1 91 ? 3.521 16.824 -6.801 1.00 95.31 91 SER A CA 1
ATOM 738 C C . SER A 1 91 ? 2.390 15.965 -6.208 1.00 95.31 91 SER A C 1
ATOM 740 O O . SER A 1 91 ? 2.629 14.990 -5.491 1.00 95.31 91 SER A O 1
ATOM 742 N N . PHE A 1 92 ? 1.135 16.273 -6.547 1.00 96.75 92 PHE A N 1
ATOM 743 C CA . PHE A 1 92 ? -0.021 15.520 -6.063 1.00 96.75 92 PHE A CA 1
ATOM 744 C C . PHE A 1 92 ? -0.187 14.169 -6.763 1.00 96.75 92 PHE A C 1
ATOM 746 O O . PHE A 1 92 ? -0.383 13.146 -6.101 1.00 96.75 92 PHE A O 1
ATOM 753 N N . TRP A 1 93 ? -0.104 14.159 -8.093 1.00 94.12 93 TRP A N 1
ATOM 754 C CA . TRP A 1 93 ? -0.478 13.003 -8.911 1.00 94.12 93 TRP A CA 1
ATOM 755 C C . TRP A 1 93 ?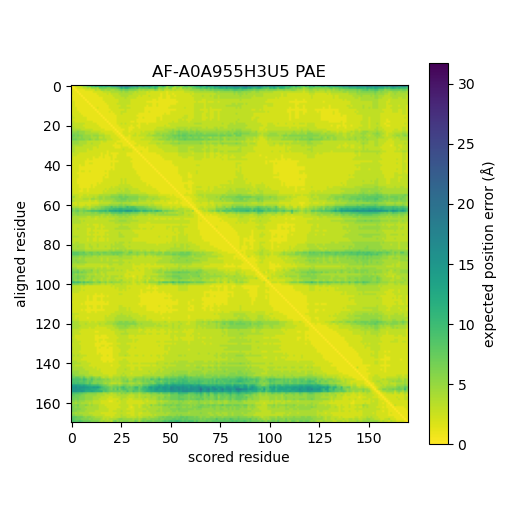 0.706 12.157 -9.374 1.00 94.12 93 TRP A C 1
ATOM 757 O O . TRP A 1 93 ? 0.519 10.977 -9.679 1.00 94.12 93 TRP A O 1
ATOM 767 N N . SER A 1 94 ? 1.916 12.723 -9.360 1.00 94.38 94 SER A N 1
ATOM 768 C CA . SER A 1 94 ? 3.101 12.180 -10.029 1.00 94.38 94 SER A CA 1
ATOM 769 C C . SER A 1 94 ? 2.895 12.045 -11.544 1.00 94.38 94 SER A C 1
ATOM 771 O O . SER A 1 94 ? 2.036 12.698 -12.137 1.00 94.38 94 SER A O 1
ATOM 773 N N . ASN A 1 95 ? 3.725 11.229 -12.181 1.00 93.62 95 ASN A N 1
ATOM 774 C CA . ASN A 1 95 ? 3.599 10.809 -13.571 1.00 93.62 95 ASN A CA 1
ATOM 775 C C . ASN A 1 95 ? 3.345 9.292 -13.642 1.00 93.62 95 ASN A C 1
ATOM 777 O O . ASN A 1 95 ? 3.393 8.600 -12.626 1.00 93.62 95 ASN A O 1
ATOM 781 N N . PHE A 1 96 ? 3.094 8.761 -14.839 1.00 92.00 96 PHE A N 1
ATOM 782 C CA . PHE A 1 96 ? 2.842 7.325 -15.019 1.00 92.00 96 PHE A CA 1
ATOM 783 C C . PHE A 1 96 ? 4.083 6.441 -14.831 1.00 92.00 96 PHE A C 1
ATOM 785 O O . PHE A 1 96 ? 3.940 5.266 -14.498 1.00 92.00 96 PHE A O 1
ATOM 792 N N . GLU A 1 97 ? 5.282 7.005 -14.994 1.00 90.25 97 GLU A N 1
ATOM 793 C CA . GLU A 1 97 ? 6.551 6.288 -14.830 1.00 90.25 97 GLU A CA 1
ATOM 794 C C . GLU A 1 97 ? 6.799 5.878 -13.379 1.00 90.25 97 GLU A C 1
ATOM 796 O O . GLU A 1 97 ? 7.350 4.813 -13.132 1.00 90.25 97 GLU A O 1
ATOM 801 N N . ARG A 1 98 ? 6.409 6.726 -12.418 1.00 88.94 98 ARG A N 1
ATOM 802 C CA . ARG A 1 98 ? 6.692 6.521 -10.989 1.00 88.94 98 ARG A CA 1
ATOM 803 C C . ARG A 1 98 ? 5.429 6.318 -10.166 1.00 88.94 98 ARG A C 1
ATOM 805 O O . ARG A 1 98 ? 5.417 5.498 -9.264 1.00 88.94 98 ARG A O 1
ATOM 812 N N . MET A 1 99 ? 4.375 7.078 -10.456 1.00 93.12 99 MET A N 1
ATOM 813 C CA . MET A 1 99 ? 3.096 7.087 -9.734 1.00 93.12 99 MET A CA 1
ATOM 814 C C . MET A 1 99 ? 3.181 7.297 -8.207 1.00 93.12 99 MET A C 1
ATOM 816 O O . MET A 1 99 ? 2.173 7.150 -7.521 1.00 93.12 99 MET A O 1
ATOM 820 N N . ASP A 1 100 ? 4.316 7.754 -7.675 1.00 89.44 100 ASP A N 1
ATOM 821 C CA . ASP A 1 100 ? 4.564 7.988 -6.242 1.00 89.44 100 ASP A CA 1
ATOM 822 C C . ASP A 1 100 ? 4.238 9.431 -5.798 1.00 89.44 100 ASP A C 1
ATOM 824 O O . ASP A 1 100 ? 5.081 10.151 -5.267 1.00 89.44 100 ASP A O 1
ATOM 828 N N . GLY A 1 101 ? 3.020 9.904 -6.076 1.00 94.88 101 GLY A N 1
ATOM 829 C CA . GLY A 1 101 ? 2.564 11.252 -5.687 1.00 94.88 101 GLY A CA 1
ATOM 830 C C . GLY A 1 101 ? 1.947 11.307 -4.285 1.00 94.88 101 GLY A C 1
ATOM 831 O O . GLY A 1 101 ? 1.763 10.277 -3.631 1.00 94.88 101 GLY A O 1
ATOM 832 N N . TYR A 1 102 ? 1.525 12.500 -3.845 1.00 97.62 102 TYR A N 1
ATOM 833 C CA . TYR A 1 102 ? 0.753 12.668 -2.600 1.00 97.62 102 TYR A CA 1
ATOM 834 C C . TYR A 1 102 ? -0.470 11.738 -2.520 1.00 97.62 102 TYR A C 1
ATOM 836 O O . TYR A 1 102 ? -0.774 11.195 -1.459 1.00 97.62 102 TYR A O 1
ATOM 844 N N . VAL A 1 103 ? -1.148 11.497 -3.647 1.00 97.44 103 VAL A N 1
ATOM 845 C CA . VAL A 1 103 ? -2.278 10.558 -3.709 1.00 97.44 103 VAL A CA 1
ATOM 846 C C . VAL A 1 103 ? -1.852 9.146 -3.286 1.00 97.44 103 VAL A C 1
ATOM 848 O O . VAL A 1 103 ? -2.566 8.503 -2.520 1.00 97.44 103 VAL A O 1
ATOM 851 N N . SER A 1 104 ? -0.683 8.659 -3.707 1.00 96.88 104 SER A N 1
ATOM 852 C CA . SER A 1 104 ? -0.173 7.342 -3.286 1.00 96.88 104 SER A CA 1
ATOM 853 C C . SER A 1 104 ? 0.202 7.311 -1.804 1.00 96.88 104 SER A C 1
ATOM 855 O O . SER A 1 104 ? -0.031 6.304 -1.131 1.00 96.88 104 SER A O 1
ATOM 857 N N . LEU A 1 105 ? 0.696 8.428 -1.258 1.00 98.06 105 LEU A N 1
ATOM 858 C CA . LEU A 1 105 ? 0.933 8.568 0.180 1.00 98.06 105 LEU A CA 1
ATOM 859 C C . LEU A 1 105 ? -0.381 8.475 0.980 1.00 98.06 105 LEU A C 1
ATOM 861 O O . LEU A 1 105 ? -0.427 7.788 2.001 1.00 98.06 105 LEU A O 1
ATOM 865 N N . LEU A 1 106 ? -1.460 9.098 0.491 1.00 98.38 106 LEU A N 1
ATOM 866 C CA . LEU A 1 106 ? -2.790 9.009 1.100 1.00 98.38 106 LEU A CA 1
ATOM 867 C C . LEU A 1 106 ? -3.321 7.567 1.098 1.00 98.38 106 LEU A C 1
ATOM 869 O O . LEU A 1 106 ? -3.763 7.081 2.137 1.00 98.38 106 LEU A O 1
ATOM 873 N N . HIS A 1 107 ? -3.214 6.856 -0.028 1.00 98.56 107 HIS A N 1
ATOM 874 C CA . HIS A 1 107 ? -3.635 5.451 -0.107 1.00 98.56 107 HIS A CA 1
ATOM 875 C C . HIS A 1 107 ? -2.785 4.551 0.798 1.00 98.56 107 HIS A C 1
ATOM 877 O O . HIS A 1 107 ? -3.314 3.662 1.461 1.00 98.56 107 HIS A O 1
ATOM 883 N N . THR A 1 108 ? -1.480 4.814 0.905 1.00 98.25 108 THR A N 1
ATOM 884 C CA . THR A 1 108 ? -0.603 4.111 1.854 1.00 98.25 108 THR A CA 1
ATOM 885 C C . THR A 1 108 ? -1.064 4.316 3.298 1.00 98.25 108 THR A C 1
ATOM 887 O O . THR A 1 108 ? -1.121 3.358 4.072 1.00 98.25 108 THR A O 1
ATOM 890 N N . PHE A 1 109 ? -1.454 5.540 3.666 1.00 98.31 109 PHE A N 1
ATOM 891 C CA . PHE A 1 109 ? -2.022 5.817 4.985 1.00 98.31 109 PHE A CA 1
ATOM 892 C C . PHE A 1 109 ? -3.360 5.101 5.203 1.00 98.31 109 PHE A C 1
ATOM 894 O O . PHE A 1 109 ? -3.546 4.481 6.248 1.00 98.31 109 PHE A O 1
ATOM 901 N N . MET A 1 110 ? -4.271 5.136 4.223 1.00 98.56 110 MET A N 1
ATOM 902 C CA . MET A 1 110 ? -5.554 4.422 4.283 1.00 98.56 110 MET A CA 1
ATOM 903 C C . MET A 1 110 ? -5.337 2.919 4.488 1.00 98.56 110 MET A C 1
ATOM 905 O O . MET A 1 110 ? -5.934 2.326 5.385 1.00 98.56 110 MET A O 1
ATOM 909 N N . TYR A 1 111 ? -4.428 2.317 3.719 1.00 98.50 111 TYR A N 1
ATOM 910 C CA . TYR A 1 111 ? -4.069 0.908 3.842 1.00 98.50 111 TYR A CA 1
ATOM 911 C C . TYR A 1 111 ? -3.505 0.573 5.231 1.00 98.50 111 TYR A C 1
ATOM 913 O O . TYR A 1 111 ? -3.978 -0.359 5.883 1.00 98.50 111 TYR A O 1
ATOM 921 N N . MET A 1 112 ? -2.555 1.374 5.729 1.00 97.44 112 MET A N 1
ATOM 922 C CA . MET A 1 112 ? -1.991 1.229 7.076 1.00 97.44 112 MET A CA 1
ATOM 923 C C . MET A 1 112 ? -3.070 1.333 8.162 1.00 97.44 112 MET A C 1
ATOM 925 O O . MET A 1 112 ? -3.094 0.523 9.092 1.00 97.44 112 MET A O 1
ATOM 929 N N . LEU A 1 113 ? -3.993 2.290 8.033 1.00 97.69 113 LEU A N 1
ATOM 930 C CA . LEU A 1 113 ? -5.064 2.516 9.000 1.00 97.69 113 LEU A CA 1
ATOM 931 C C . LEU A 1 113 ? -6.023 1.318 9.078 1.00 97.69 113 LEU A C 1
ATOM 933 O O . LEU A 1 113 ? -6.406 0.893 10.174 1.00 97.69 113 LEU A O 1
ATOM 937 N N . VAL A 1 114 ? -6.383 0.737 7.929 1.00 97.94 114 VAL A N 1
ATOM 938 C CA . VAL A 1 114 ? -7.228 -0.465 7.878 1.00 97.94 114 VAL A CA 1
ATOM 939 C C . VAL A 1 114 ? -6.470 -1.681 8.419 1.00 97.94 114 VAL A C 1
ATOM 941 O O . VAL A 1 114 ? -7.006 -2.407 9.256 1.00 97.94 114 VAL A O 1
ATOM 944 N N . LEU A 1 115 ? -5.201 -1.874 8.043 1.00 96.88 115 LEU A N 1
ATOM 945 C CA . LEU A 1 115 ? -4.361 -2.946 8.592 1.00 96.88 115 LEU A CA 1
ATOM 946 C C . LEU A 1 115 ? -4.297 -2.895 10.122 1.00 96.88 115 LEU A C 1
ATOM 948 O O . LEU A 1 115 ? -4.599 -3.886 10.789 1.00 96.88 115 LEU A O 1
ATOM 952 N N . GLY A 1 116 ? -3.950 -1.735 10.684 1.00 95.25 116 GLY A N 1
ATOM 953 C CA . GLY A 1 116 ? -3.778 -1.554 12.127 1.00 95.25 116 GLY A CA 1
ATOM 954 C C . GLY A 1 116 ? -5.075 -1.652 12.934 1.00 95.25 116 GLY A C 1
ATOM 955 O O . GLY A 1 116 ? -5.036 -1.923 14.135 1.00 95.25 116 GLY A O 1
ATOM 956 N N . SER A 1 117 ? -6.230 -1.453 12.297 1.00 95.19 117 SER A N 1
ATOM 957 C CA . SER A 1 117 ? -7.541 -1.569 12.947 1.00 95.19 117 SER A CA 1
ATOM 958 C C . SER A 1 117 ? -8.154 -2.969 12.840 1.00 95.19 117 SER A C 1
ATOM 960 O O . SER A 1 117 ? -8.905 -3.373 13.729 1.00 95.19 117 SER A O 1
ATOM 962 N N . VAL A 1 118 ? -7.822 -3.732 11.794 1.00 95.75 118 VAL A N 1
ATOM 963 C CA . VAL A 1 118 ? -8.405 -5.057 11.526 1.00 95.75 118 VAL A CA 1
ATOM 964 C C . VAL A 1 118 ? -7.497 -6.191 12.006 1.00 95.75 118 VAL A C 1
ATOM 966 O O . VAL A 1 118 ? -7.969 -7.128 12.664 1.00 95.75 118 VAL A O 1
ATOM 969 N N . LEU A 1 119 ? -6.189 -6.114 11.745 1.00 95.38 119 LEU A N 1
ATOM 970 C CA . LEU A 1 119 ? -5.223 -7.131 12.166 1.00 95.38 119 LEU A CA 1
ATOM 971 C C . LEU A 1 119 ? -4.809 -6.882 13.620 1.00 95.38 119 LEU A C 1
ATOM 973 O O . LEU A 1 119 ? -3.773 -6.303 13.927 1.00 95.38 119 LEU A O 1
ATOM 977 N N . THR A 1 120 ? -5.661 -7.299 14.552 1.00 92.25 120 THR A N 1
ATOM 978 C CA . THR A 1 120 ? -5.458 -7.047 15.990 1.00 92.25 120 THR A CA 1
ATOM 979 C C . THR A 1 120 ? -4.791 -8.202 16.740 1.00 92.25 120 THR A C 1
ATOM 981 O O . THR A 1 120 ? -4.372 -8.018 17.882 1.00 92.25 120 THR A O 1
ATOM 984 N N . THR A 1 121 ? -4.666 -9.380 16.122 1.00 94.44 121 THR A N 1
ATOM 985 C CA . THR A 1 121 ? -4.061 -10.577 16.726 1.00 94.44 121 THR A CA 1
ATOM 986 C C . THR A 1 121 ? -2.721 -10.903 16.074 1.00 94.44 121 THR A C 1
ATOM 988 O O . THR A 1 121 ? -2.495 -10.604 14.900 1.00 94.44 121 THR A O 1
ATOM 991 N N . LYS A 1 122 ? -1.827 -11.560 16.824 1.00 95.75 122 LYS A N 1
ATOM 992 C CA . LYS A 1 122 ? -0.535 -12.022 16.288 1.00 95.75 122 LYS A CA 1
ATOM 993 C C . LYS A 1 122 ? -0.717 -12.960 15.095 1.00 95.75 122 LYS A C 1
ATOM 995 O O . LYS A 1 122 ? 0.074 -12.898 14.162 1.00 95.75 122 LYS A O 1
ATOM 1000 N N . ASP A 1 123 ? -1.751 -13.795 15.109 1.00 97.00 123 ASP A N 1
ATOM 1001 C CA . ASP A 1 123 ? -1.987 -14.760 14.036 1.00 97.00 123 ASP A CA 1
ATOM 1002 C C . ASP A 1 123 ? -2.435 -14.081 12.741 1.00 97.00 123 ASP A C 1
ATOM 1004 O O . ASP A 1 123 ? -1.924 -14.424 11.681 1.00 97.00 123 ASP A O 1
ATOM 1008 N N . HIS A 1 124 ? -3.268 -13.036 12.813 1.00 96.12 124 HIS A N 1
ATOM 1009 C CA . HIS A 1 124 ? -3.620 -12.238 11.634 1.00 96.12 124 HIS A CA 1
ATOM 1010 C C . HIS A 1 124 ? -2.387 -11.606 10.973 1.00 96.12 124 HIS A C 1
ATOM 1012 O O . HIS A 1 124 ? -2.247 -11.657 9.751 1.00 96.12 124 HIS A O 1
ATOM 1018 N N . TRP A 1 125 ? -1.466 -11.063 11.775 1.00 97.25 125 TRP A N 1
ATOM 1019 C CA . TRP A 1 125 ? -0.195 -10.545 11.267 1.00 97.25 125 TRP A CA 1
ATOM 1020 C C . TRP A 1 125 ? 0.678 -11.643 10.666 1.00 97.25 125 TRP A C 1
ATOM 1022 O O . TRP A 1 125 ? 1.205 -11.459 9.572 1.00 97.25 125 TRP A O 1
ATOM 1032 N N . LYS A 1 126 ? 0.795 -12.802 11.328 1.00 97.94 126 LYS A N 1
ATOM 1033 C CA . LYS A 1 126 ? 1.525 -13.954 10.778 1.00 97.94 126 LYS A CA 1
ATOM 1034 C C . LYS A 1 126 ? 0.959 -14.389 9.432 1.00 97.94 126 LYS A C 1
ATOM 1036 O O . LYS A 1 126 ? 1.736 -14.662 8.529 1.00 97.94 126 LYS A O 1
ATOM 1041 N N . TYR A 1 127 ? -0.362 -14.437 9.270 1.00 97.81 127 TYR A N 1
ATOM 1042 C CA . TYR A 1 127 ? -0.974 -14.816 7.996 1.00 97.81 127 TYR A CA 1
ATOM 1043 C C . TYR A 1 127 ? -0.622 -13.834 6.880 1.00 97.81 127 TYR A C 1
ATOM 1045 O O . TYR A 1 127 ? -0.245 -14.273 5.793 1.00 97.81 127 TYR A O 1
ATOM 1053 N N . LEU A 1 128 ? -0.685 -12.524 7.139 1.00 97.94 128 LEU A N 1
ATOM 1054 C CA . LEU A 1 128 ? -0.312 -11.520 6.140 1.00 97.94 128 LEU A CA 1
ATOM 1055 C C . LEU A 1 128 ? 1.178 -11.613 5.783 1.00 97.94 128 LEU A C 1
ATOM 1057 O O . LEU A 1 128 ? 1.532 -11.620 4.607 1.00 97.94 128 LEU A O 1
ATOM 1061 N N . LEU A 1 129 ? 2.050 -11.735 6.786 1.00 97.56 129 LEU A N 1
ATOM 1062 C CA . LEU A 1 129 ? 3.493 -11.859 6.575 1.00 97.56 129 LEU A CA 1
ATOM 1063 C C . LEU A 1 129 ? 3.846 -13.149 5.826 1.00 97.56 129 LEU A C 1
ATOM 1065 O O . LEU A 1 129 ? 4.621 -13.103 4.878 1.00 97.56 129 LEU A O 1
ATOM 1069 N N . ASN A 1 130 ? 3.224 -14.278 6.170 1.00 98.06 130 ASN A N 1
ATOM 1070 C CA . ASN A 1 130 ? 3.394 -15.536 5.441 1.00 98.06 130 ASN A CA 1
ATOM 1071 C C . ASN A 1 130 ? 2.891 -15.425 3.998 1.00 98.06 130 ASN A C 1
ATOM 1073 O O . ASN A 1 130 ? 3.530 -15.949 3.094 1.00 98.06 130 ASN A O 1
ATOM 1077 N N . THR A 1 131 ? 1.786 -14.711 3.766 1.00 98.19 131 THR A N 1
ATOM 1078 C CA . THR A 1 131 ? 1.301 -14.422 2.406 1.00 98.19 131 THR A CA 1
ATOM 1079 C C . THR A 1 131 ? 2.346 -13.628 1.628 1.00 98.19 131 THR A C 1
ATOM 1081 O O . THR A 1 131 ? 2.692 -14.000 0.511 1.00 98.19 131 THR A O 1
ATOM 1084 N N . SER A 1 132 ? 2.925 -12.593 2.242 1.00 97.19 13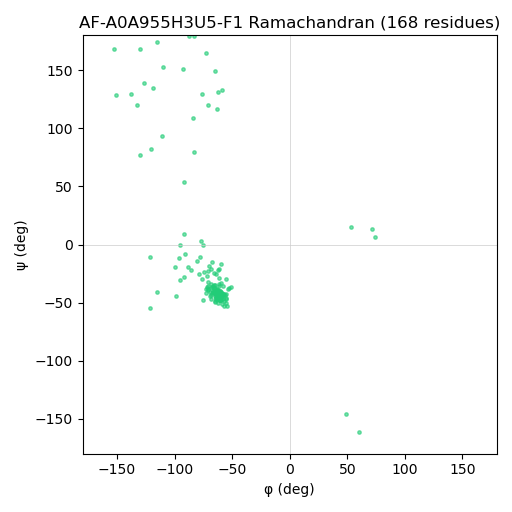2 SER A N 1
ATOM 1085 C CA . SER A 1 132 ? 4.017 -11.828 1.638 1.00 97.19 132 SER A CA 1
ATOM 1086 C C . SER A 1 132 ? 5.248 -12.692 1.351 1.00 97.19 132 SER A C 1
ATOM 1088 O O . SER A 1 132 ? 5.848 -12.529 0.297 1.00 97.19 132 SER A O 1
ATOM 1090 N N . LEU A 1 133 ? 5.612 -13.623 2.241 1.00 97.62 133 LEU A N 1
ATOM 1091 C CA . LEU A 1 133 ? 6.73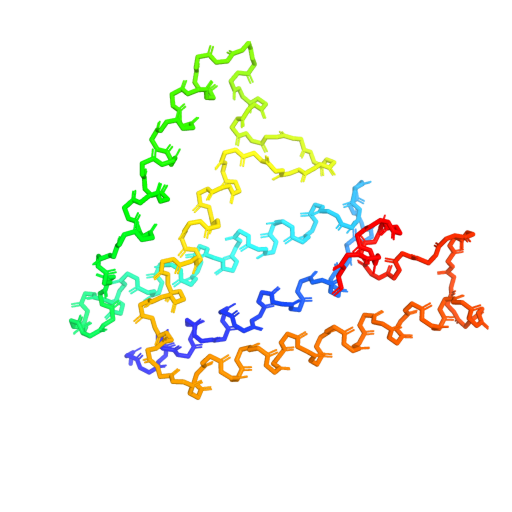0 -14.553 2.030 1.00 97.62 133 LEU A CA 1
ATOM 1092 C C . LEU A 1 133 ? 6.470 -15.516 0.868 1.00 97.62 133 LEU A C 1
ATOM 1094 O O . LEU A 1 133 ? 7.368 -15.768 0.072 1.00 97.62 133 LEU A O 1
ATOM 1098 N N . VAL A 1 134 ? 5.245 -16.034 0.744 1.00 98.25 134 VAL A N 1
ATOM 1099 C CA . VAL A 1 134 ? 4.849 -16.889 -0.385 1.00 98.25 134 VAL A CA 1
ATOM 1100 C C . VAL A 1 134 ? 4.945 -16.117 -1.700 1.00 98.25 134 VAL A C 1
ATOM 1102 O O . VAL A 1 134 ? 5.511 -16.624 -2.666 1.00 98.25 134 VAL A O 1
ATOM 1105 N N . VAL A 1 135 ? 4.449 -14.879 -1.739 1.00 98.12 135 VAL A N 1
ATOM 1106 C CA . VAL A 1 135 ? 4.567 -14.031 -2.931 1.00 98.12 135 VAL A CA 1
ATOM 1107 C C . VAL A 1 135 ? 6.033 -13.701 -3.231 1.00 98.12 135 VAL A C 1
ATOM 1109 O O . VAL A 1 135 ? 6.453 -13.805 -4.382 1.00 98.12 135 VAL A O 1
ATOM 1112 N N . ALA A 1 136 ? 6.835 -13.388 -2.210 1.00 97.06 136 ALA A N 1
ATOM 1113 C CA . ALA A 1 136 ? 8.261 -13.123 -2.375 1.00 97.06 136 ALA A CA 1
ATOM 1114 C C . ALA A 1 136 ? 9.007 -14.331 -2.953 1.00 97.06 136 ALA A C 1
ATOM 1116 O O . ALA A 1 136 ? 9.806 -14.191 -3.877 1.00 97.06 136 ALA A O 1
ATOM 1117 N N . PHE A 1 137 ? 8.670 -15.535 -2.488 1.00 97.25 137 PHE A N 1
ATOM 1118 C CA . PHE A 1 137 ? 9.191 -16.777 -3.043 1.00 97.25 137 PHE A CA 1
ATOM 1119 C C . PHE A 1 137 ? 8.832 -16.945 -4.529 1.00 97.25 137 PHE A C 1
ATOM 1121 O O . PHE A 1 137 ? 9.694 -17.313 -5.325 1.00 97.25 137 PHE A O 1
ATOM 1128 N N . MET A 1 138 ? 7.597 -16.622 -4.935 1.00 97.56 138 MET A N 1
ATOM 1129 C CA . MET A 1 138 ? 7.191 -16.661 -6.349 1.00 97.56 138 MET A CA 1
ATOM 1130 C C . MET A 1 138 ? 7.981 -15.662 -7.208 1.00 97.56 138 MET A C 1
ATOM 1132 O O . MET A 1 138 ? 8.447 -16.020 -8.290 1.00 97.56 138 MET A O 1
ATOM 1136 N N . VAL A 1 139 ? 8.176 -14.430 -6.724 1.00 97.19 139 VAL A N 1
ATOM 1137 C CA . VAL A 1 139 ? 8.987 -13.407 -7.410 1.00 97.19 139 VAL A CA 1
ATOM 1138 C C . VAL A 1 139 ? 10.443 -13.863 -7.545 1.00 97.19 139 VAL A C 1
ATOM 1140 O O . VAL A 1 139 ? 11.026 -13.733 -8.623 1.00 97.19 139 VAL A O 1
ATOM 1143 N N . ALA A 1 140 ? 11.025 -14.435 -6.489 1.00 95.94 140 ALA A N 1
ATOM 1144 C CA . ALA A 1 140 ? 12.387 -14.962 -6.512 1.00 95.94 140 ALA A CA 1
ATOM 1145 C C . ALA A 1 140 ? 12.531 -16.122 -7.503 1.00 95.94 140 ALA A C 1
ATOM 1147 O O . ALA A 1 140 ? 13.474 -16.144 -8.292 1.00 95.94 140 ALA A O 1
ATOM 1148 N N . PHE A 1 141 ? 11.568 -17.047 -7.528 1.00 95.94 141 PHE A N 1
ATOM 1149 C CA . PHE A 1 141 ? 11.576 -18.165 -8.468 1.00 95.94 141 PHE A CA 1
ATOM 1150 C C . PHE A 1 141 ? 11.481 -17.691 -9.924 1.00 95.94 141 PHE A C 1
ATOM 1152 O O . PHE A 1 141 ? 12.208 -18.187 -10.783 1.00 95.94 141 PHE A O 1
ATOM 1159 N N . TYR A 1 142 ? 10.659 -16.674 -10.198 1.00 96.12 142 TYR A N 1
ATOM 1160 C CA . TYR A 1 142 ? 10.593 -16.046 -11.518 1.00 96.12 142 TYR A CA 1
ATOM 1161 C C . TYR A 1 142 ? 11.933 -15.398 -11.913 1.00 96.12 142 TYR A C 1
ATOM 1163 O O . TYR A 1 142 ? 12.386 -15.557 -13.044 1.00 96.12 142 TYR A O 1
ATOM 1171 N N . GLY A 1 143 ? 12.612 -14.729 -10.974 1.00 95.00 143 GLY A N 1
ATOM 1172 C CA . GLY A 1 143 ? 13.945 -14.160 -11.202 1.00 95.00 143 GLY A CA 1
ATOM 1173 C C . GLY A 1 143 ? 15.026 -15.221 -11.457 1.00 95.00 143 GLY A C 1
ATOM 1174 O O . GLY A 1 143 ? 15.870 -15.053 -12.336 1.00 95.00 143 GLY A O 1
ATOM 1175 N N . LEU A 1 144 ? 14.982 -16.355 -10.752 1.00 94.94 144 LEU A N 1
ATOM 1176 C CA . LEU A 1 144 ? 15.872 -17.494 -11.015 1.00 94.94 144 LEU A CA 1
ATOM 1177 C C . LEU A 1 144 ? 15.610 -18.120 -12.391 1.00 94.94 144 LEU A C 1
ATOM 1179 O O . LEU A 1 144 ? 16.553 -18.504 -13.079 1.00 94.94 144 LEU A O 1
ATOM 1183 N N . ALA A 1 145 ? 14.349 -18.187 -12.819 1.00 95.25 145 ALA A N 1
ATOM 1184 C CA . ALA A 1 145 ? 13.994 -18.658 -14.154 1.00 95.25 145 ALA A CA 1
ATO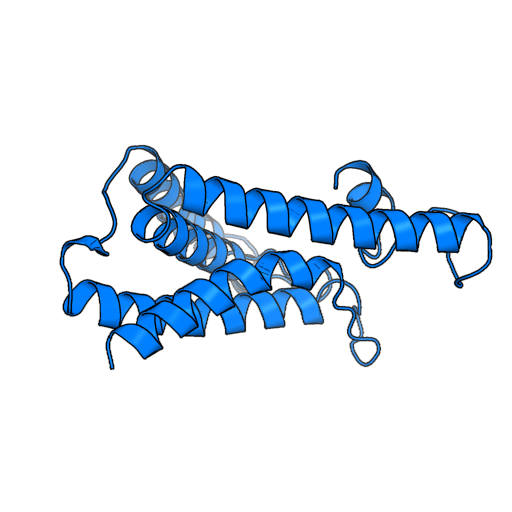M 1185 C C . ALA A 1 145 ? 14.500 -17.710 -15.261 1.00 95.25 145 ALA A C 1
ATOM 1187 O O . ALA A 1 145 ? 14.943 -18.194 -16.304 1.00 95.25 145 ALA A O 1
ATOM 1188 N N . GLN A 1 146 ? 14.518 -16.389 -15.024 1.00 94.94 146 GLN A N 1
ATOM 1189 C CA . GLN A 1 146 ? 15.193 -15.429 -15.913 1.00 94.94 146 GLN A CA 1
ATOM 1190 C C . GLN A 1 146 ? 16.706 -15.683 -15.971 1.00 94.94 146 GLN A C 1
ATOM 1192 O O . GLN A 1 146 ? 17.279 -15.737 -17.055 1.00 94.94 146 GLN A O 1
ATOM 1197 N N . TYR A 1 147 ? 17.356 -15.897 -14.821 1.00 93.00 147 TYR A N 1
ATOM 1198 C CA . TYR A 1 147 ? 18.790 -16.213 -14.770 1.00 93.00 147 TYR A CA 1
ATOM 1199 C C . TYR A 1 147 ? 19.141 -17.497 -15.533 1.00 93.00 147 TYR A C 1
ATOM 1201 O O . TYR A 1 147 ? 20.141 -17.547 -16.243 1.00 93.00 147 TYR A O 1
ATOM 1209 N N . GLY A 1 148 ? 18.302 -18.527 -15.410 1.00 93.44 148 GLY A N 1
ATOM 1210 C CA . GLY A 1 148 ? 18.461 -19.799 -16.114 1.00 93.44 148 GLY A CA 1
ATOM 1211 C C . GLY A 1 148 ? 18.098 -19.763 -17.602 1.00 93.44 148 GLY A C 1
ATOM 1212 O O . GLY A 1 148 ? 18.173 -20.803 -18.251 1.00 93.44 148 GLY A O 1
ATOM 1213 N N . GLY A 1 149 ? 17.671 -18.615 -18.144 1.00 92.62 149 GLY A N 1
ATOM 1214 C CA . GLY A 1 149 ? 17.275 -18.466 -19.548 1.00 92.62 149 GLY A CA 1
ATOM 1215 C C . GLY A 1 149 ? 15.947 -19.139 -19.919 1.00 92.62 149 GLY A C 1
ATOM 1216 O O . GLY A 1 149 ? 15.657 -19.296 -21.100 1.00 92.62 149 GLY A O 1
ATOM 1217 N N . MET A 1 150 ? 15.138 -19.549 -18.934 1.00 93.94 150 MET A N 1
ATOM 1218 C CA . MET A 1 150 ? 13.811 -20.147 -19.167 1.00 93.94 150 MET A CA 1
ATOM 1219 C C . MET A 1 150 ? 12.747 -19.093 -19.484 1.00 93.94 150 MET A C 1
ATOM 1221 O O . MET A 1 150 ? 11.727 -19.396 -20.098 1.00 93.94 150 MET A O 1
ATOM 1225 N N . ILE A 1 151 ? 12.969 -17.867 -19.017 1.00 92.06 151 ILE A N 1
ATOM 1226 C CA . ILE A 1 151 ? 12.108 -16.709 -19.229 1.00 92.06 151 ILE A CA 1
ATOM 1227 C C . ILE A 1 151 ? 12.980 -15.600 -19.800 1.00 92.06 151 ILE A C 1
ATOM 1229 O O . ILE A 1 151 ? 14.104 -15.400 -19.337 1.00 92.06 151 ILE A O 1
ATOM 1233 N N . GLU A 1 152 ? 12.458 -14.864 -20.779 1.00 86.44 152 GLU A N 1
ATOM 1234 C CA . GLU A 1 152 ? 13.142 -13.687 -21.306 1.00 86.44 152 GLU A CA 1
ATOM 1235 C C . GLU A 1 152 ? 13.395 -12.658 -20.192 1.00 86.44 152 GLU A C 1
ATOM 1237 O O . GLU A 1 152 ? 12.526 -12.336 -19.374 1.00 86.44 152 GLU A O 1
ATOM 1242 N N . GLY A 1 153 ? 14.622 -12.154 -20.148 1.00 82.94 153 GLY A N 1
ATOM 1243 C CA . GLY A 1 153 ? 15.078 -11.200 -19.151 1.00 82.94 153 GLY A CA 1
ATOM 1244 C C . GLY A 1 153 ? 16.201 -10.335 -19.703 1.00 82.94 153 GLY A C 1
ATOM 1245 O O . GLY A 1 153 ? 16.748 -10.596 -20.775 1.00 82.94 153 GLY A O 1
ATOM 1246 N N . SER A 1 154 ? 16.536 -9.277 -18.969 1.00 80.75 154 SER A N 1
ATOM 1247 C CA . SER A 1 154 ? 17.674 -8.423 -19.308 1.00 80.75 154 SER A CA 1
ATOM 1248 C C . SER A 1 154 ? 18.992 -9.009 -18.774 1.00 80.75 154 SER A C 1
ATOM 1250 O O . SER A 1 154 ? 19.005 -10.032 -18.090 1.00 80.75 154 SER A O 1
ATOM 1252 N N . SER A 1 155 ? 20.120 -8.331 -19.016 1.00 85.75 155 SER A N 1
ATOM 1253 C CA . SER A 1 155 ? 21.409 -8.678 -18.390 1.00 85.75 155 SER A CA 1
ATOM 1254 C C . SER A 1 155 ? 21.379 -8.621 -16.856 1.00 85.75 155 SER A C 1
ATOM 1256 O O . SER A 1 155 ? 22.262 -9.167 -16.195 1.00 85.75 155 SER A O 1
ATOM 1258 N N . ARG A 1 156 ? 20.372 -7.953 -16.280 1.00 91.31 156 ARG A N 1
ATOM 1259 C CA . ARG A 1 156 ? 20.118 -7.876 -14.843 1.00 91.31 156 ARG A CA 1
ATOM 1260 C C . ARG A 1 156 ? 18.754 -8.489 -14.530 1.00 91.31 156 ARG A C 1
ATOM 1262 O O . ARG A 1 156 ? 17.764 -8.173 -15.184 1.00 91.31 156 ARG A O 1
ATOM 1269 N N . ILE A 1 157 ? 18.710 -9.318 -13.492 1.00 92.94 157 ILE A N 1
ATOM 1270 C CA . ILE A 1 157 ? 17.479 -9.958 -13.019 1.00 92.94 157 ILE A CA 1
ATOM 1271 C C . ILE A 1 157 ? 16.591 -8.897 -12.367 1.00 92.94 157 ILE A C 1
ATOM 1273 O O . ILE A 1 157 ? 16.990 -8.267 -11.388 1.00 92.94 157 ILE A O 1
ATOM 1277 N N . ASP A 1 158 ? 15.394 -8.708 -12.904 1.00 92.62 158 ASP A N 1
ATOM 1278 C CA . ASP A 1 158 ? 14.390 -7.754 -12.431 1.00 92.62 158 ASP A CA 1
ATOM 1279 C C . ASP A 1 158 ? 13.058 -8.414 -12.050 1.00 92.62 158 ASP A C 1
ATOM 1281 O O . ASP A 1 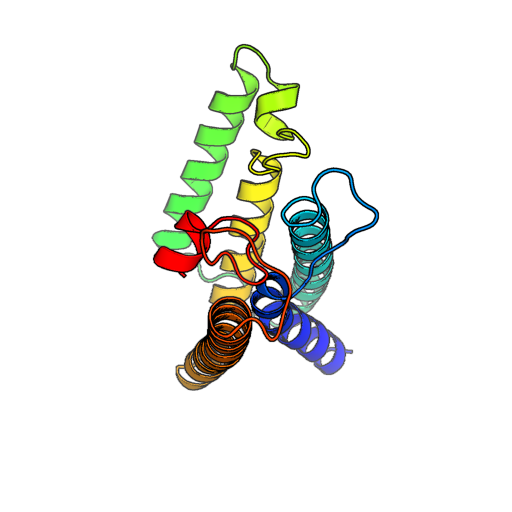158 ? 12.210 -7.780 -11.415 1.00 92.62 158 ASP A O 1
ATOM 1285 N N . SER A 1 159 ? 12.890 -9.695 -12.384 1.00 94.19 159 SER A N 1
ATOM 1286 C CA . SER A 1 159 ? 11.680 -10.475 -12.162 1.00 94.19 159 SER A CA 1
ATOM 1287 C C . SER A 1 159 ? 10.429 -9.728 -12.657 1.00 94.19 159 SER A C 1
ATOM 1289 O O . SER A 1 159 ? 10.456 -8.977 -13.629 1.00 94.19 159 SER A O 1
ATOM 1291 N N . ARG A 1 160 ? 9.296 -9.895 -11.977 1.00 93.75 160 ARG A N 1
ATOM 1292 C CA . ARG A 1 160 ? 8.066 -9.129 -12.219 1.00 93.75 160 ARG A CA 1
ATOM 1293 C C . ARG A 1 160 ? 8.118 -7.712 -11.635 1.00 93.75 160 ARG A C 1
ATOM 1295 O O . ARG A 1 160 ? 7.135 -6.977 -11.729 1.00 93.75 160 ARG A O 1
ATOM 1302 N N . LEU A 1 161 ? 9.239 -7.290 -11.042 1.00 93.12 161 LEU A N 1
ATOM 1303 C CA . LEU A 1 161 ? 9.386 -5.968 -10.427 1.00 93.12 161 LEU A CA 1
ATOM 1304 C C . LEU A 1 161 ? 9.804 -4.889 -11.434 1.00 93.12 161 LEU A C 1
ATOM 1306 O O . LEU A 1 161 ? 9.532 -3.717 -11.183 1.00 93.12 161 LEU A O 1
ATOM 1310 N N . GLY A 1 162 ? 10.404 -5.270 -12.567 1.00 91.44 162 GLY A N 1
ATOM 1311 C CA . GLY A 1 162 ? 10.765 -4.357 -13.661 1.00 91.44 162 GLY A CA 1
ATOM 1312 C C . GLY A 1 162 ? 11.977 -3.466 -13.388 1.00 91.44 162 GLY A C 1
ATOM 1313 O O . GLY A 1 162 ? 12.277 -2.564 -14.166 1.00 91.44 162 GLY A O 1
ATOM 1314 N N . ASN A 1 163 ? 12.670 -3.682 -12.267 1.00 92.81 163 ASN A N 1
ATOM 1315 C CA . ASN A 1 163 ? 13.947 -3.050 -11.973 1.00 92.81 163 ASN A CA 1
ATOM 1316 C C . ASN A 1 163 ? 14.794 -3.957 -11.070 1.00 92.81 163 ASN A C 1
ATOM 1318 O O . ASN A 1 163 ? 14.358 -4.367 -9.993 1.00 92.81 163 ASN A O 1
ATOM 1322 N N . ALA A 1 164 ? 16.040 -4.211 -11.464 1.00 93.25 164 ALA A N 1
ATOM 1323 C CA . ALA A 1 164 ? 16.959 -5.044 -10.691 1.00 93.25 164 ALA A CA 1
ATOM 1324 C C . ALA A 1 164 ? 17.321 -4.464 -9.309 1.00 93.25 164 ALA A C 1
ATOM 1326 O O . ALA A 1 164 ? 17.662 -5.214 -8.400 1.00 93.25 164 ALA A O 1
ATOM 1327 N N . ALA A 1 165 ? 17.240 -3.142 -9.116 1.00 92.62 165 ALA A N 1
ATOM 1328 C CA . ALA A 1 165 ? 17.395 -2.533 -7.796 1.00 92.62 165 ALA A CA 1
ATOM 1329 C C . ALA A 1 165 ? 16.194 -2.831 -6.885 1.00 92.62 165 ALA A C 1
ATOM 1331 O O . ALA A 1 165 ? 16.387 -3.052 -5.695 1.00 92.62 165 ALA A O 1
ATOM 1332 N N . TYR A 1 166 ? 14.975 -2.895 -7.434 1.00 92.75 166 TYR A N 1
ATOM 1333 C CA . TYR A 1 166 ? 13.803 -3.326 -6.666 1.00 92.75 166 TYR A CA 1
ATOM 1334 C C . TYR A 1 166 ? 13.921 -4.802 -6.292 1.00 92.75 166 TYR A C 1
ATOM 1336 O O . TYR A 1 166 ? 13.688 -5.143 -5.141 1.00 92.75 166 TYR A O 1
ATOM 1344 N N . MET A 1 167 ? 14.384 -5.648 -7.219 1.00 93.44 167 MET A N 1
ATOM 1345 C CA . MET A 1 167 ? 14.645 -7.068 -6.954 1.00 93.44 167 MET A CA 1
ATOM 1346 C C . MET A 1 167 ? 15.709 -7.306 -5.877 1.00 93.44 167 MET A C 1
ATOM 1348 O O . MET A 1 167 ? 15.608 -8.269 -5.133 1.00 93.44 167 MET A O 1
ATOM 1352 N N . ALA A 1 168 ? 16.723 -6.446 -5.771 1.00 91.38 168 ALA A N 1
ATOM 1353 C CA . ALA A 1 168 ? 17.762 -6.592 -4.752 1.00 91.38 168 ALA A CA 1
ATOM 1354 C C . ALA A 1 168 ? 17.299 -6.216 -3.330 1.00 91.38 168 ALA A C 1
ATOM 1356 O O . ALA A 1 168 ? 17.921 -6.644 -2.361 1.00 91.38 168 ALA A O 1
ATOM 1357 N N . ILE A 1 169 ? 16.264 -5.376 -3.207 1.00 89.00 169 ILE A N 1
ATOM 1358 C CA . ILE A 1 169 ? 15.726 -4.900 -1.919 1.00 89.00 169 ILE A CA 1
ATOM 1359 C C . ILE A 1 169 ? 14.538 -5.757 -1.454 1.00 89.00 169 ILE A C 1
ATOM 1361 O O . ILE A 1 169 ? 14.305 -5.858 -0.250 1.00 89.00 169 ILE A O 1
ATOM 1365 N N . TYR A 1 170 ? 13.778 -6.305 -2.404 1.00 86.00 170 TYR A N 1
ATOM 1366 C CA . TYR A 1 170 ? 12.569 -7.096 -2.180 1.00 86.00 170 TYR A CA 1
ATOM 1367 C C . TYR A 1 170 ? 12.870 -8.498 -1.640 1.00 86.00 170 TYR A C 1
ATOM 1369 O O . TYR A 1 170 ? 12.177 -8.899 -0.677 1.00 86.00 170 TYR A O 1
#

pLDDT: mean 95.33, std 3.34, range [80.75, 98.69]

Mean predicted aligned error: 3.46 Å

Solvent-accessible surface area (backbone atoms only — not comparable to full-atom values): 9135 Å² total; per-residue (Å²): 111,71,66,58,36,50,50,48,31,53,52,36,64,63,46,54,59,54,39,54,68,42,65,35,80,91,46,99,38,26,49,39,39,47,33,51,52,52,49,50,54,40,39,52,54,24,49,55,36,42,52,56,46,26,72,75,36,73,79,45,38,71,70,88,40,72,66,57,51,54,52,51,51,47,52,54,55,48,49,52,53,30,64,73,38,98,52,31,68,51,43,35,56,36,51,63,78,71,47,77,11,51,56,47,52,52,45,51,50,52,46,51,48,51,47,66,18,66,51,77,46,73,65,53,49,49,51,52,52,51,50,42,50,54,46,48,51,53,44,51,51,49,23,51,34,29,73,71,65,78,36,95,66,63,103,52,61,18,47,49,52,69,33,42,70,54,50,74,73,106

Secondary structure (DSSP, 8-state):
-HHHHHHHHHHHHHHGGGGGT---TTSSSTTTHHHHHHHHHHHHHHHHHHHHHHHH-GGGS----HHHHHHHHHHHHHHHHHHTSSSHHHHHH--TTT--SHHHHHHHHHHHHHHHHH--SHHHHHHHHHHHHHHHHHHHHHHHHHHTTSS---SS--GGGT-HHHHHH-